Protein AF-A0A5N8WPB2-F1 (afdb_monomer)

Mean predicted aligned error: 5.46 Å

Organism: NCBI:txid2596892

pLDDT: mean 86.88, std 12.48, range [36.97, 96.56]

InterPro domains:
  IPR005493 Ribonuclease E inhibitor RraA/RraA-like protein [PF03737] (43-125)
  IPR005493 Ribonuclease E inhibitor RraA/RraA-like protein [cd16841] (9-125)
  IPR036704 Ribonuclease E inhibitor RraA/RraA-like superfamily [SSF89562] (6-130)

Solvent-accessible surface area (backbone atoms only — not comparable to full-atom values): 7723 Å² total; per-residue (Å²): 132,84,76,81,54,74,55,60,66,61,49,42,72,73,47,45,92,75,46,45,59,37,72,55,78,59,50,78,37,24,53,31,64,60,28,48,46,69,39,77,35,68,72,64,73,71,50,35,44,73,55,51,50,49,38,34,76,71,68,42,49,56,48,82,38,102,42,49,26,33,55,56,77,62,26,43,75,36,81,21,20,31,31,19,64,46,74,41,90,72,78,77,80,88,77,82,68,67,56,66,68,45,75,46,74,60,39,93,33,73,51,44,57,49,23,32,38,32,36,38,90,90,39,41,37,43,43,57,53,85,67,71,82,121

Radius of gyration: 14.39 Å; Cα contacts (8 Å, |Δi|>4): 279; chains: 1; bounding box: 32×27×43 Å

Foldseek 3Di:
DDDFDDDPVVVCVVQPPNKAFFQDAWDKLALDQKFKDFDKDKDDDQDELVVLQVCVVVVHQADAEAAAHEPSVNRHHRNHTYIYPYHDNDDDDPPVDMDIQCWDDHRNDIRHGQWMWIGHNVGIITDGNVVPPD

Nearest PDB structures (foldseek):
  1nxj-assembly1_A  TM=9.439E-01  e=8.292E-14  Mycobacterium tuberculosis
  3c8o-assembly1_B  TM=9.451E-01  e=8.925E-13  Pseudomonas aeruginosa
  2pcn-assembly1_A  TM=9.626E-01  e=1.696E-12  Geobacillus kaustophilus HTA426
  1j3l-assembly1_A  TM=8.886E-01  e=2.338E-12  Thermus thermophilus
  1vi4-assembly1_A  TM=8.815E-01  e=1.102E-10  Vibrio cholerae

Secondary structure (DSSP, 8-state):
-PPPPPPHHHHHHHHGGGSEEE----EE-SSBS-EEEE---BS-----HHHHHHHHHTT--EEEEEEEES-HHHHTTSSSEEEEEEE--SPPP------BSS-EEETTEEE-TTPEEEE-SS-EEEE-GGG---

Structure (mmCIF, N/CA/C/O backbone):
data_AF-A0A5N8WPB2-F1
#
_entry.id   AF-A0A5N8WPB2-F1
#
loop_
_atom_site.group_PDB
_atom_site.id
_atom_site.type_symbol
_atom_site.label_atom_id
_atom_site.label_alt_id
_atom_site.label_comp_id
_atom_site.label_asym_id
_atom_site.label_entity_id
_atom_site.label_seq_id
_atom_site.pdbx_PDB_ins_code
_atom_site.Cartn_x
_atom_site.Cartn_y
_atom_site.Cartn_z
_atom_site.occupancy
_atom_site.B_iso_or_equiv
_atom_site.auth_seq_id
_atom_site.auth_comp_id
_atom_site.auth_asym_id
_atom_site.auth_atom_id
_atom_site.pdbx_PDB_model_num
ATOM 1 N N . MET A 1 1 ? 15.426 2.329 14.140 1.00 36.97 1 MET A N 1
ATOM 2 C CA . MET A 1 1 ? 14.993 0.922 14.240 1.00 36.97 1 MET A CA 1
ATOM 3 C C . MET A 1 1 ? 13.512 0.921 13.918 1.00 36.97 1 MET A C 1
ATOM 5 O O . MET A 1 1 ? 12.768 1.528 14.673 1.00 36.97 1 MET A O 1
ATOM 9 N N . HIS A 1 2 ? 13.108 0.416 12.749 1.00 48.53 2 HIS A N 1
ATOM 10 C CA . HIS A 1 2 ? 11.683 0.280 12.431 1.00 48.53 2 HIS A CA 1
ATOM 11 C C . HIS A 1 2 ? 11.161 -0.880 13.280 1.00 48.53 2 HIS A C 1
ATOM 13 O O . HIS A 1 2 ? 11.721 -1.973 13.201 1.00 48.53 2 HIS A O 1
ATOM 19 N N . ALA A 1 3 ? 10.178 -0.626 14.143 1.00 59.81 3 ALA A N 1
ATOM 20 C CA . ALA A 1 3 ? 9.470 -1.700 14.824 1.00 59.81 3 ALA A CA 1
ATOM 21 C C . ALA A 1 3 ? 8.876 -2.629 13.758 1.00 59.81 3 ALA A C 1
ATOM 23 O O . ALA A 1 3 ? 8.383 -2.149 12.735 1.00 59.81 3 ALA A O 1
ATOM 24 N N . THR A 1 4 ? 8.976 -3.940 13.968 1.00 72.69 4 THR A N 1
ATOM 25 C CA . THR A 1 4 ? 8.324 -4.910 13.087 1.00 72.69 4 THR A CA 1
ATOM 26 C C . THR A 1 4 ? 6.825 -4.592 13.059 1.00 72.69 4 THR A C 1
ATOM 28 O O . THR A 1 4 ? 6.237 -4.456 14.135 1.00 72.69 4 THR A O 1
ATOM 31 N N . PRO A 1 5 ? 6.212 -4.428 11.875 1.00 81.69 5 PRO A N 1
ATOM 32 C CA . PRO A 1 5 ? 4.776 -4.205 11.772 1.00 81.69 5 PRO A CA 1
ATOM 33 C C . PRO A 1 5 ? 4.018 -5.355 12.433 1.00 81.69 5 PRO A C 1
ATOM 35 O O . PRO A 1 5 ? 4.424 -6.510 12.304 1.00 81.69 5 PRO A O 1
ATOM 38 N N . LEU A 1 6 ? 2.915 -5.044 13.117 1.00 88.31 6 LEU A N 1
ATOM 39 C CA . LEU A 1 6 ? 1.992 -6.081 13.572 1.00 88.31 6 LEU A CA 1
ATOM 40 C C . LEU A 1 6 ? 1.396 -6.805 12.351 1.00 88.31 6 LEU A C 1
ATOM 42 O O . LEU A 1 6 ? 0.986 -6.105 11.412 1.00 88.31 6 LEU A O 1
ATOM 46 N N . PRO A 1 7 ? 1.353 -8.153 12.356 1.00 92.94 7 PRO A N 1
ATOM 47 C CA . PRO A 1 7 ? 0.692 -8.942 11.322 1.00 92.94 7 PRO A CA 1
ATOM 48 C C . PRO A 1 7 ? -0.769 -8.534 11.134 1.00 92.94 7 PRO A C 1
ATOM 50 O O . PRO A 1 7 ? -1.468 -8.202 12.095 1.00 92.94 7 PRO A O 1
ATOM 53 N N . THR A 1 8 ? -1.249 -8.578 9.895 1.00 93.75 8 THR A N 1
ATOM 54 C CA . THR A 1 8 ? -2.634 -8.213 9.572 1.00 93.75 8 THR A CA 1
ATOM 55 C C . THR A 1 8 ? -3.638 -9.175 10.208 1.00 93.75 8 THR A C 1
ATOM 57 O O . THR A 1 8 ? -4.703 -8.730 10.633 1.00 93.75 8 THR A O 1
ATOM 60 N N . ALA A 1 9 ? -3.283 -10.457 10.351 1.00 93.25 9 ALA A N 1
ATOM 61 C CA . ALA A 1 9 ? -4.088 -11.456 11.052 1.00 93.25 9 ALA A CA 1
ATOM 62 C C . ALA A 1 9 ? -4.269 -11.126 12.546 1.00 93.25 9 ALA A C 1
ATOM 64 O O . ALA A 1 9 ? -5.395 -11.133 13.035 1.00 93.25 9 ALA A O 1
ATOM 65 N N . ASP A 1 10 ? -3.196 -10.737 13.244 1.00 93.81 10 ASP A N 1
ATOM 66 C CA . ASP A 1 10 ? -3.267 -10.346 14.660 1.00 93.81 10 ASP A CA 1
ATOM 67 C C . ASP A 1 10 ? -4.159 -9.107 14.848 1.00 93.81 10 ASP A C 1
ATOM 69 O O . ASP A 1 10 ? -4.942 -9.021 15.794 1.00 93.81 10 ASP A O 1
ATOM 73 N N . LEU A 1 11 ? -4.090 -8.152 13.912 1.00 92.81 11 LEU A N 1
ATOM 74 C CA . LEU A 1 11 ? -4.983 -6.991 13.903 1.00 92.81 11 LEU A CA 1
ATOM 75 C C . LEU A 1 11 ? -6.439 -7.388 13.636 1.00 92.81 11 LEU A C 1
ATOM 77 O O . LEU A 1 11 ? -7.347 -6.796 14.218 1.00 92.81 11 LEU A O 1
ATOM 81 N N . ALA A 1 12 ? -6.686 -8.362 12.761 1.00 93.31 12 ALA A N 1
ATOM 82 C CA . ALA A 1 12 ? -8.035 -8.861 12.508 1.00 93.31 12 ALA A CA 1
ATOM 83 C C . ALA A 1 12 ? -8.630 -9.517 13.762 1.00 93.31 12 ALA A C 1
ATOM 85 O O . ALA A 1 12 ? -9.780 -9.234 14.101 1.00 93.31 12 ALA A O 1
ATOM 86 N N . ASP A 1 13 ? -7.833 -10.301 14.486 1.00 94.12 13 ASP A N 1
ATOM 87 C CA . ASP A 1 13 ? -8.234 -10.914 15.754 1.00 94.12 13 ASP A CA 1
ATOM 88 C C . ASP A 1 13 ? -8.490 -9.865 16.853 1.00 94.12 13 ASP A C 1
ATOM 90 O O . ASP A 1 13 ? -9.438 -9.999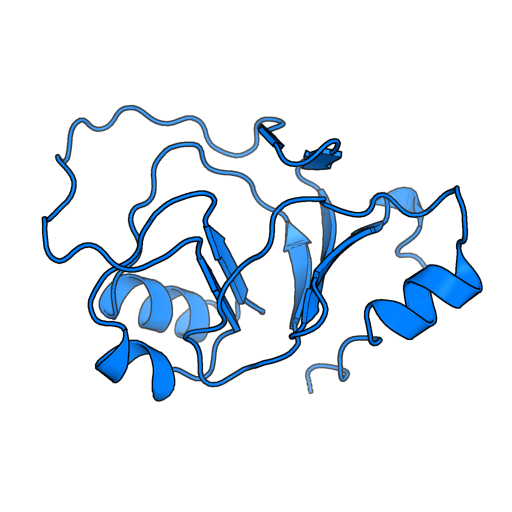 17.630 1.00 94.12 13 ASP A O 1
ATOM 94 N N . GLU A 1 14 ? -7.679 -8.803 16.921 1.00 93.31 14 GLU A N 1
ATOM 95 C CA . GLU A 1 14 ? -7.816 -7.742 17.928 1.00 93.31 14 GLU A CA 1
ATOM 96 C C . GLU A 1 14 ? -9.028 -6.828 17.677 1.00 93.31 14 GLU A C 1
ATOM 98 O O . GLU A 1 14 ? -9.770 -6.502 18.608 1.00 93.31 14 GLU A O 1
ATOM 103 N N . TYR A 1 15 ? -9.232 -6.388 16.433 1.00 92.00 15 TYR A N 1
ATOM 104 C CA . TYR A 1 15 ? -10.213 -5.348 16.099 1.00 92.00 15 TYR A CA 1
ATOM 105 C C . TYR A 1 15 ? -11.540 -5.899 15.554 1.00 92.00 15 TYR A C 1
ATOM 107 O O . TYR A 1 15 ? -12.551 -5.186 15.594 1.00 92.00 15 TYR A O 1
ATOM 115 N N . GLY A 1 16 ? -11.569 -7.143 15.067 1.00 92.38 16 GLY A N 1
ATOM 116 C CA . GLY A 1 16 ? -12.758 -7.779 14.496 1.00 92.38 16 GLY A CA 1
ATOM 117 C C . GLY A 1 16 ? -13.437 -6.906 13.436 1.00 92.38 16 GLY A C 1
ATOM 118 O O . GLY A 1 16 ? -12.780 -6.316 12.580 1.00 92.38 16 GLY A O 1
ATOM 119 N N . ASP A 1 17 ? -14.759 -6.749 13.541 1.00 89.69 17 ASP A N 1
ATOM 120 C CA . ASP A 1 17 ? -15.592 -5.991 12.589 1.00 89.69 17 ASP A CA 1
ATOM 121 C C . ASP A 1 17 ? -15.246 -4.492 12.481 1.00 89.69 17 ASP A C 1
ATOM 123 O O . ASP A 1 17 ? -15.700 -3.809 11.562 1.00 89.69 17 ASP A O 1
ATOM 127 N N . GLN A 1 18 ? -14.472 -3.946 13.425 1.00 89.94 18 GLN A N 1
ATOM 128 C CA . GLN A 1 18 ? -14.031 -2.549 13.378 1.00 89.94 18 GLN A CA 1
ATOM 129 C C . GLN A 1 18 ? -12.822 -2.353 12.454 1.00 89.94 18 GLN A C 1
ATOM 131 O O . GLN A 1 18 ? -12.525 -1.215 12.070 1.00 89.94 18 GLN A O 1
ATOM 136 N N . LEU A 1 19 ? -12.117 -3.432 12.101 1.00 93.88 19 LEU A N 1
ATOM 137 C CA . LEU A 1 19 ? -10.980 -3.364 11.200 1.00 93.88 19 LEU A CA 1
ATOM 138 C C . LEU A 1 19 ? -11.457 -3.138 9.767 1.00 93.88 19 LEU A C 1
ATOM 140 O O . LEU A 1 19 ? -12.256 -3.894 9.219 1.00 93.88 19 LEU A O 1
ATOM 144 N N . ARG A 1 20 ? -10.910 -2.112 9.116 1.00 95.69 20 ARG A N 1
ATOM 145 C CA . ARG A 1 20 ? -11.125 -1.917 7.682 1.00 95.69 20 ARG A CA 1
ATOM 146 C C . ARG A 1 20 ? -10.175 -2.831 6.918 1.00 95.69 20 ARG A C 1
ATOM 148 O O . ARG A 1 20 ? -8.991 -2.519 6.804 1.00 95.69 20 ARG A O 1
ATOM 155 N N . VAL A 1 21 ? -10.699 -3.932 6.394 1.00 96.06 21 VAL A N 1
ATOM 156 C CA . VAL A 1 21 ? -9.953 -4.899 5.580 1.00 96.06 21 VAL A CA 1
ATOM 157 C C . VAL A 1 21 ? -10.190 -4.611 4.103 1.00 96.06 21 VAL A C 1
ATOM 159 O O . VAL A 1 21 ? -11.330 -4.473 3.672 1.00 96.06 21 VAL A O 1
ATOM 162 N N . CYS A 1 22 ? -9.115 -4.485 3.328 1.00 96.19 22 CYS A N 1
ATOM 163 C CA . CYS A 1 22 ? -9.205 -4.313 1.885 1.00 96.19 22 CYS A CA 1
ATOM 164 C C . CYS A 1 22 ? -9.433 -5.669 1.207 1.00 96.19 22 CYS A C 1
ATOM 166 O O . CYS A 1 22 ? -8.595 -6.561 1.311 1.00 96.19 22 CYS A O 1
ATOM 168 N N . ASP A 1 23 ? -10.509 -5.795 0.432 1.00 94.94 23 ASP A N 1
ATOM 169 C CA . ASP A 1 23 ? -10.847 -7.040 -0.280 1.00 94.94 23 ASP A CA 1
ATOM 170 C C . ASP A 1 23 ? -9.910 -7.334 -1.466 1.00 94.94 23 ASP A C 1
ATOM 172 O O . ASP A 1 23 ? -9.897 -8.434 -2.029 1.00 94.94 23 ASP A O 1
ATOM 176 N N . VAL A 1 24 ? -9.138 -6.334 -1.898 1.00 94.50 24 VAL A N 1
ATOM 177 C CA . VAL A 1 24 ? -8.238 -6.465 -3.042 1.00 94.50 24 VAL A CA 1
ATOM 178 C C . VAL A 1 24 ? -6.978 -7.213 -2.637 1.00 94.50 24 VAL A C 1
ATOM 180 O O . VAL A 1 24 ? -6.242 -6.797 -1.748 1.00 94.50 24 VAL A O 1
ATOM 183 N N . GLN A 1 25 ? -6.697 -8.278 -3.380 1.00 93.50 25 GLN A N 1
ATOM 184 C CA . GLN A 1 25 ? -5.491 -9.076 -3.220 1.00 93.50 25 GLN A CA 1
ATOM 185 C C . GLN A 1 25 ? -4.331 -8.443 -3.989 1.00 93.50 25 GLN A C 1
ATOM 187 O O . GLN A 1 25 ? -4.445 -8.147 -5.183 1.00 93.50 25 GLN A O 1
ATOM 192 N N . PHE A 1 26 ? -3.201 -8.259 -3.311 1.00 95.25 26 PHE A N 1
ATOM 193 C CA . PHE A 1 26 ? -1.989 -7.700 -3.897 1.00 95.25 26 PHE A CA 1
ATOM 194 C C . PHE A 1 26 ? -0.864 -8.728 -3.911 1.00 95.25 26 PHE A C 1
ATOM 196 O O . PHE A 1 26 ? -0.700 -9.522 -2.994 1.00 95.25 26 PHE A O 1
ATOM 203 N N . THR A 1 27 ? -0.035 -8.676 -4.948 1.00 95.19 27 THR A N 1
ATOM 204 C CA . THR A 1 27 ? 1.217 -9.433 -5.004 1.00 95.19 27 THR A CA 1
ATOM 205 C C . THR A 1 27 ? 2.353 -8.579 -4.455 1.00 95.19 27 THR A C 1
ATOM 207 O O . THR A 1 27 ? 2.488 -7.411 -4.824 1.00 95.19 27 THR A O 1
AT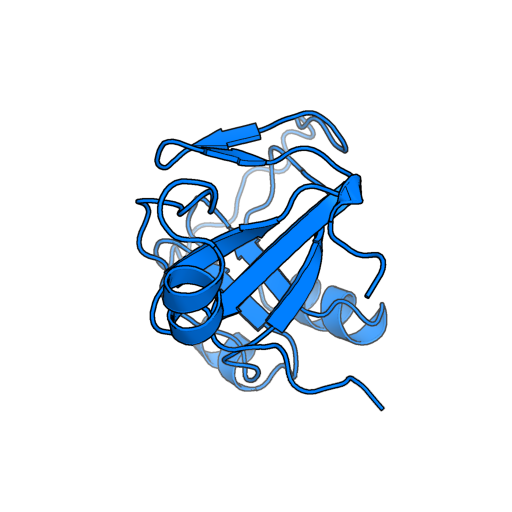OM 210 N N . SER A 1 28 ? 3.183 -9.167 -3.592 1.00 94.69 28 SER A N 1
ATOM 211 C CA . SER A 1 28 ? 4.370 -8.517 -3.036 1.00 94.69 28 SER A CA 1
ATOM 212 C C . SER A 1 28 ? 5.573 -8.642 -3.984 1.00 94.69 28 SER A C 1
ATOM 214 O O . SER A 1 28 ? 5.949 -9.741 -4.400 1.00 94.69 28 SER A O 1
ATOM 216 N N . TYR A 1 29 ? 6.196 -7.508 -4.304 1.00 93.94 29 TYR A N 1
ATOM 217 C CA . TYR A 1 29 ? 7.317 -7.388 -5.245 1.00 93.94 29 TYR A CA 1
ATOM 218 C C . TYR A 1 29 ? 8.598 -6.822 -4.623 1.00 93.94 29 TYR A C 1
ATOM 220 O O . TYR A 1 29 ? 9.656 -6.965 -5.223 1.00 93.94 29 TYR A O 1
ATOM 228 N N . GLY A 1 30 ? 8.513 -6.162 -3.465 1.00 91.94 30 GLY A N 1
ATOM 229 C CA . GLY A 1 30 ? 9.667 -5.595 -2.760 1.00 91.94 30 GLY A CA 1
ATOM 230 C C . GLY A 1 30 ? 10.386 -6.613 -1.870 1.00 91.94 30 GLY A C 1
ATOM 231 O O . GLY A 1 30 ? 9.847 -7.684 -1.585 1.00 91.94 30 GLY A O 1
ATOM 232 N N . ALA A 1 31 ? 11.584 -6.270 -1.384 1.00 92.81 31 ALA A N 1
ATOM 233 C CA . ALA A 1 31 ? 12.312 -7.120 -0.434 1.00 92.81 31 ALA A CA 1
ATOM 234 C C . ALA A 1 31 ? 11.668 -7.134 0.966 1.00 92.81 31 ALA A C 1
ATOM 236 O O . ALA A 1 31 ? 11.880 -8.065 1.742 1.00 92.81 31 ALA A O 1
ATOM 237 N N . VAL A 1 32 ? 10.883 -6.105 1.302 1.00 94.19 32 VAL A N 1
ATOM 238 C CA . VAL A 1 32 ? 10.121 -6.034 2.554 1.00 94.19 32 VAL A CA 1
ATOM 239 C C . VAL A 1 32 ? 8.731 -6.620 2.315 1.00 94.19 32 VAL A C 1
ATOM 241 O O . VAL A 1 32 ? 7.967 -6.111 1.494 1.00 94.19 32 VAL A O 1
ATOM 244 N N . ARG A 1 33 ? 8.414 -7.709 3.026 1.00 93.62 33 ARG A N 1
ATOM 245 C CA . ARG A 1 33 ? 7.143 -8.439 2.883 1.00 93.62 33 ARG A CA 1
ATOM 246 C C . ARG A 1 33 ? 6.026 -7.914 3.772 1.00 93.62 33 ARG A C 1
ATOM 248 O O . ARG A 1 33 ? 4.881 -8.006 3.364 1.00 93.62 33 ARG A O 1
ATOM 255 N N . SER A 1 34 ? 6.369 -7.330 4.918 1.00 94.31 34 SER A N 1
ATOM 256 C CA . SER A 1 34 ? 5.427 -6.719 5.854 1.00 94.31 34 SER A CA 1
ATOM 257 C C . SER A 1 34 ? 5.853 -5.286 6.156 1.00 94.31 34 SER A C 1
ATOM 259 O O . SER A 1 34 ? 7.033 -5.033 6.417 1.00 94.31 34 SER A O 1
ATOM 261 N N . PHE A 1 35 ? 4.918 -4.343 6.089 1.00 94.88 35 PHE A N 1
ATOM 262 C CA . PHE A 1 35 ? 5.163 -2.927 6.347 1.00 94.88 35 PHE A CA 1
ATOM 263 C C . PHE A 1 35 ? 3.910 -2.235 6.885 1.00 94.88 35 PHE A C 1
ATOM 265 O O . PHE A 1 35 ? 2.782 -2.604 6.562 1.00 94.88 35 PHE A O 1
ATOM 272 N N . SER A 1 36 ? 4.111 -1.191 7.687 1.00 94.38 36 SER A N 1
ATOM 273 C CA . SER A 1 36 ? 3.022 -0.335 8.141 1.00 94.38 36 SER A CA 1
ATOM 274 C C . SER A 1 36 ? 3.443 1.121 8.284 1.00 94.38 36 SER A C 1
ATOM 276 O O . SER A 1 36 ? 4.631 1.439 8.378 1.00 94.38 36 SER A O 1
ATOM 278 N N . GLY A 1 37 ? 2.463 2.021 8.272 1.00 92.19 37 GLY A N 1
ATOM 279 C CA . GLY A 1 37 ? 2.694 3.439 8.517 1.00 92.19 37 GLY A CA 1
ATOM 280 C C . GLY A 1 37 ? 1.546 4.343 8.072 1.00 92.19 37 GLY A C 1
ATOM 281 O O . GLY A 1 37 ? 0.590 3.878 7.444 1.00 92.19 37 GLY A O 1
ATOM 282 N N . PRO A 1 38 ? 1.638 5.649 8.386 1.00 92.62 38 PRO A N 1
ATOM 283 C CA . PRO A 1 38 ? 0.663 6.631 7.941 1.00 92.62 38 PRO A CA 1
ATOM 284 C C . PRO A 1 38 ? 0.685 6.744 6.417 1.00 92.62 38 PRO A C 1
ATOM 286 O O . PRO A 1 38 ? 1.747 6.897 5.805 1.00 92.62 38 PRO A O 1
ATOM 289 N N . ILE A 1 39 ? -0.489 6.700 5.796 1.00 92.12 39 ILE A N 1
ATOM 290 C CA . ILE A 1 39 ? -0.591 6.737 4.341 1.00 92.12 39 ILE A CA 1
ATOM 291 C C . ILE A 1 39 ? -0.653 8.152 3.787 1.00 92.12 39 ILE A C 1
ATOM 293 O O . ILE A 1 39 ? -1.251 9.065 4.364 1.00 92.12 39 ILE A O 1
ATOM 297 N N . ARG A 1 40 ? -0.092 8.285 2.587 1.00 90.38 40 ARG A N 1
ATOM 298 C CA . ARG A 1 40 ? -0.384 9.357 1.636 1.00 90.38 40 ARG A CA 1
ATOM 299 C C . ARG A 1 40 ? -1.001 8.729 0.400 1.00 90.38 40 ARG A C 1
ATOM 301 O O . ARG A 1 40 ? -0.600 7.639 -0.006 1.00 90.38 40 ARG A O 1
ATOM 308 N N . THR A 1 41 ? -1.971 9.401 -0.196 1.00 86.88 41 THR A N 1
ATOM 309 C CA . THR A 1 41 ? -2.702 8.878 -1.352 1.00 86.88 41 THR A CA 1
ATOM 310 C C . THR A 1 41 ? -2.285 9.600 -2.629 1.00 86.88 41 THR A C 1
ATOM 312 O O . THR A 1 41 ? -1.915 10.773 -2.616 1.00 86.88 41 THR A O 1
ATOM 315 N N . GLY A 1 42 ? -2.345 8.892 -3.755 1.00 83.12 42 GLY A N 1
ATOM 316 C CA . GLY A 1 42 ? -2.051 9.443 -5.073 1.00 83.12 42 GLY A CA 1
ATOM 317 C C . GLY A 1 42 ? -2.806 8.685 -6.161 1.00 83.12 42 GLY A C 1
ATOM 318 O O . GLY A 1 42 ? -2.851 7.457 -6.134 1.00 83.12 42 GLY A O 1
ATOM 319 N N . ARG A 1 43 ? -3.405 9.394 -7.125 1.00 67.06 43 ARG A N 1
ATOM 320 C CA . ARG A 1 43 ? -4.272 8.786 -8.160 1.00 67.06 43 ARG A CA 1
ATOM 321 C C . ARG A 1 43 ? -3.596 8.410 -9.479 1.00 67.06 43 ARG A C 1
ATOM 323 O O . ARG A 1 43 ? -4.267 7.937 -10.390 1.00 67.06 43 ARG A O 1
ATOM 330 N N . THR A 1 44 ? -2.281 8.557 -9.594 1.00 62.59 44 THR A N 1
ATOM 331 C CA . THR A 1 44 ? -1.553 8.263 -10.839 1.00 62.59 44 THR A CA 1
ATOM 332 C C . THR A 1 44 ? -0.100 7.903 -10.581 1.00 62.59 44 THR A C 1
ATOM 334 O O . THR A 1 44 ? 0.799 8.739 -10.679 1.00 62.59 44 THR A O 1
ATOM 337 N N . ALA A 1 45 ? 0.151 6.634 -10.290 1.00 59.38 45 ALA A N 1
ATOM 338 C CA . ALA A 1 45 ? 1.503 6.106 -10.286 1.00 59.38 45 ALA A CA 1
ATOM 339 C C . ALA A 1 45 ? 1.497 4.693 -10.874 1.00 59.38 45 ALA A C 1
ATOM 341 O O . ALA A 1 45 ? 0.913 3.781 -10.301 1.00 59.38 45 ALA A O 1
ATOM 342 N N . LEU A 1 46 ? 2.164 4.515 -12.019 1.00 66.38 46 LEU A N 1
ATOM 343 C CA . LEU A 1 46 ? 2.798 3.229 -12.303 1.00 66.38 46 LEU A CA 1
ATOM 344 C C . LEU A 1 46 ? 4.198 3.321 -11.701 1.00 66.38 46 LEU A C 1
ATOM 346 O O . LEU A 1 46 ? 4.969 4.216 -12.061 1.00 66.38 46 LEU A O 1
ATOM 350 N N . LEU A 1 47 ? 4.496 2.437 -10.757 1.00 75.38 47 LEU A N 1
ATOM 351 C CA . LEU A 1 47 ? 5.785 2.374 -10.081 1.00 75.38 47 LEU A CA 1
ATOM 352 C C . LEU A 1 47 ? 6.731 1.452 -10.859 1.00 75.38 47 LEU A C 1
ATOM 354 O O . LEU A 1 47 ? 6.326 0.415 -11.383 1.00 75.38 47 LEU A O 1
ATOM 358 N N . GLY A 1 48 ? 7.994 1.850 -10.937 1.00 76.50 48 GLY A N 1
ATOM 359 C CA . GLY A 1 48 ? 9.100 1.000 -11.371 1.00 76.50 48 GLY A CA 1
ATOM 360 C C . GLY A 1 48 ? 10.241 1.080 -10.362 1.00 76.50 48 GLY A C 1
ATOM 361 O O . GLY A 1 48 ? 10.131 1.791 -9.358 1.00 76.50 48 GLY A O 1
ATOM 362 N N . ASP A 1 49 ? 11.335 0.396 -10.667 1.00 79.94 49 ASP A N 1
ATOM 363 C CA . ASP A 1 49 ? 12.577 0.335 -9.885 1.00 79.94 49 ASP A CA 1
ATOM 364 C C . ASP A 1 49 ? 13.030 1.681 -9.286 1.00 79.94 49 ASP A C 1
ATOM 366 O O . ASP A 1 49 ? 13.113 1.818 -8.068 1.00 79.94 49 ASP A O 1
ATOM 370 N N . LEU A 1 50 ? 13.205 2.719 -10.106 1.00 84.88 50 LEU A N 1
ATOM 371 C CA . LEU A 1 50 ? 13.704 4.029 -9.674 1.00 84.88 50 LEU A CA 1
ATOM 372 C C . LEU A 1 50 ? 12.799 4.700 -8.630 1.00 84.88 50 LEU A C 1
ATOM 374 O O . LEU A 1 50 ? 13.264 5.444 -7.768 1.00 84.88 50 LEU A O 1
ATOM 378 N N . MET A 1 51 ? 11.485 4.485 -8.723 1.00 85.94 51 MET A N 1
ATOM 379 C CA . MET A 1 51 ? 10.544 5.050 -7.756 1.00 85.94 51 MET A CA 1
ATOM 380 C C . MET A 1 51 ? 10.568 4.267 -6.443 1.00 85.94 51 MET A C 1
ATOM 382 O O . MET A 1 51 ? 10.455 4.884 -5.387 1.00 85.94 51 MET A O 1
ATOM 386 N N . ALA A 1 52 ? 10.775 2.947 -6.493 1.00 87.81 52 ALA A N 1
ATOM 387 C CA . ALA A 1 52 ? 10.986 2.142 -5.293 1.00 87.81 52 ALA A CA 1
ATOM 388 C C . ALA A 1 52 ? 12.283 2.524 -4.575 1.00 87.81 52 ALA A C 1
ATOM 390 O O . ALA A 1 52 ? 12.281 2.702 -3.360 1.00 87.81 52 ALA A O 1
ATOM 391 N N . GLU A 1 53 ? 13.377 2.713 -5.314 1.00 88.62 53 GLU A N 1
ATOM 392 C CA . GLU A 1 53 ? 14.651 3.168 -4.747 1.00 88.62 53 GLU A CA 1
ATOM 393 C C . GLU A 1 53 ? 14.503 4.527 -4.065 1.00 88.62 53 GLU A C 1
ATOM 395 O O . GLU A 1 53 ? 14.942 4.704 -2.934 1.00 88.62 53 GLU A O 1
ATOM 400 N N . ARG A 1 54 ? 13.795 5.469 -4.697 1.00 90.00 54 ARG A N 1
ATOM 401 C CA . ARG A 1 54 ? 13.491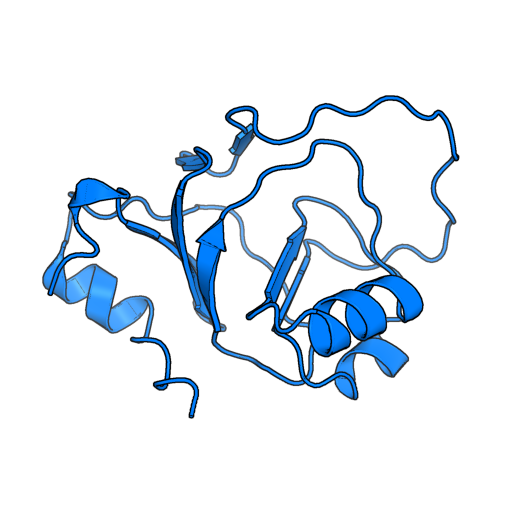 6.763 -4.074 1.00 90.00 54 ARG A CA 1
ATOM 402 C C . ARG A 1 54 ? 12.604 6.632 -2.844 1.00 90.00 54 ARG A C 1
ATOM 404 O O . ARG A 1 54 ? 12.805 7.367 -1.885 1.00 90.00 54 ARG A O 1
ATOM 411 N N . ALA A 1 55 ? 11.616 5.740 -2.860 1.00 90.19 55 ALA A N 1
ATOM 412 C CA . ALA A 1 55 ? 10.777 5.486 -1.692 1.00 90.19 55 ALA A CA 1
ATOM 413 C C . ALA A 1 55 ? 11.626 4.962 -0.521 1.00 90.19 55 ALA A C 1
ATOM 415 O O . ALA A 1 55 ? 11.531 5.498 0.583 1.00 90.19 55 ALA A O 1
ATOM 416 N N . ARG A 1 56 ? 12.527 4.005 -0.785 1.00 92.50 56 ARG A N 1
ATOM 417 C CA . ARG A 1 56 ? 13.523 3.522 0.183 1.00 92.50 56 ARG A CA 1
ATOM 418 C C . ARG A 1 56 ? 14.384 4.667 0.717 1.00 92.50 56 ARG A C 1
ATOM 420 O O . ARG A 1 56 ? 14.499 4.820 1.928 1.00 92.50 56 ARG A O 1
ATOM 427 N N . ASP A 1 57 ? 14.975 5.467 -0.167 1.00 92.75 57 ASP A N 1
ATOM 428 C CA . ASP A 1 57 ? 15.899 6.545 0.213 1.00 92.75 57 ASP A CA 1
ATOM 429 C C . ASP A 1 57 ? 15.197 7.645 1.028 1.00 92.75 57 ASP A C 1
ATOM 431 O O . ASP A 1 57 ? 15.801 8.255 1.907 1.00 92.75 57 ASP A O 1
ATOM 435 N N . ASN A 1 58 ? 13.898 7.846 0.792 1.00 92.00 58 ASN A N 1
ATOM 436 C CA . ASN A 1 58 ? 13.042 8.739 1.573 1.00 92.00 58 ASN A CA 1
ATOM 437 C C . ASN A 1 58 ? 12.508 8.105 2.874 1.00 92.00 58 ASN A C 1
ATOM 439 O O . ASN A 1 58 ? 11.705 8.731 3.565 1.00 92.00 58 ASN A O 1
ATOM 443 N N . GLY A 1 59 ? 12.904 6.873 3.204 1.00 91.44 59 GLY A N 1
ATOM 444 C CA . GLY A 1 59 ? 12.510 6.186 4.434 1.00 91.44 59 GLY A CA 1
ATOM 445 C C . GLY A 1 59 ? 11.057 5.708 4.465 1.00 91.44 59 GLY A C 1
ATOM 446 O O . GLY A 1 59 ? 10.491 5.569 5.548 1.00 91.44 59 GLY A O 1
ATOM 447 N N . TRP A 1 60 ? 10.431 5.482 3.308 1.00 93.88 60 TRP A N 1
ATOM 448 C CA . TRP A 1 60 ? 9.065 4.961 3.247 1.00 93.88 60 TRP A CA 1
ATOM 449 C C . TRP A 1 60 ? 9.038 3.495 3.681 1.00 93.88 60 TRP A C 1
ATOM 451 O O . TRP A 1 60 ? 9.904 2.714 3.292 1.00 93.88 60 TRP A O 1
ATOM 461 N N . ALA A 1 61 ? 8.010 3.107 4.438 1.00 93.69 61 ALA A N 1
ATOM 462 C CA . ALA A 1 61 ? 7.810 1.713 4.832 1.00 93.69 61 ALA A CA 1
ATOM 463 C C . ALA A 1 61 ? 7.421 0.834 3.626 1.00 93.69 61 ALA A C 1
ATOM 465 O O . ALA A 1 61 ? 7.943 -0.268 3.450 1.00 93.69 61 ALA A O 1
ATOM 466 N N . GLY A 1 62 ? 6.552 1.348 2.750 1.00 93.50 62 GLY A N 1
ATOM 467 C CA . GLY A 1 62 ? 6.155 0.659 1.530 1.00 93.50 62 GLY A CA 1
ATOM 468 C C . GLY A 1 62 ? 5.203 1.452 0.640 1.00 93.50 62 GLY A C 1
ATOM 469 O O . GLY A 1 62 ? 4.844 2.592 0.938 1.00 93.50 62 GLY A O 1
ATOM 470 N N . VAL A 1 63 ? 4.811 0.837 -0.476 1.00 93.94 63 VAL A N 1
ATOM 471 C CA . VAL A 1 63 ? 3.880 1.376 -1.471 1.00 93.94 63 VAL A CA 1
ATOM 472 C C . VAL A 1 63 ? 2.881 0.291 -1.875 1.00 93.94 63 VAL A C 1
ATOM 474 O O . VAL A 1 63 ? 3.280 -0.783 -2.324 1.00 93.94 63 VAL A O 1
ATOM 477 N N . VAL A 1 64 ? 1.586 0.601 -1.777 1.00 94.00 64 VAL A N 1
ATOM 478 C CA . VAL A 1 64 ? 0.490 -0.221 -2.314 1.00 94.00 64 VAL A CA 1
ATOM 479 C C . VAL A 1 64 ? -0.052 0.439 -3.579 1.00 94.00 64 VAL A C 1
ATOM 481 O O . VAL A 1 64 ? -0.341 1.635 -3.596 1.00 94.00 64 VAL A O 1
ATOM 484 N N . ILE A 1 65 ? -0.181 -0.337 -4.652 1.00 92.69 65 ILE A N 1
ATOM 485 C CA . ILE A 1 65 ? -0.554 0.144 -5.981 1.00 92.69 65 ILE A CA 1
ATOM 486 C C . ILE A 1 65 ? -1.788 -0.615 -6.446 1.00 92.69 65 ILE A C 1
ATOM 488 O O . ILE A 1 65 ? -1.714 -1.780 -6.838 1.00 92.69 65 ILE A O 1
ATOM 492 N N . HIS A 1 66 ? -2.924 0.075 -6.492 1.00 92.69 66 HIS A N 1
ATOM 493 C CA . HIS A 1 66 ? -4.127 -0.427 -7.150 1.00 92.69 66 HIS A CA 1
ATOM 494 C C . HIS A 1 66 ? -3.988 -0.318 -8.681 1.00 92.69 66 HIS A C 1
ATOM 496 O O . HIS A 1 66 ? -4.599 0.521 -9.344 1.00 92.69 66 HIS A O 1
ATOM 502 N N . GLY A 1 67 ? -3.091 -1.132 -9.233 1.00 89.94 67 GLY A N 1
ATOM 503 C CA . GLY A 1 67 ? -2.680 -1.133 -10.630 1.00 89.94 67 GLY A CA 1
ATOM 504 C C . GLY A 1 67 ? -1.491 -2.062 -10.865 1.00 89.94 67 GLY A C 1
ATOM 505 O O . GLY A 1 67 ? -1.104 -2.833 -9.988 1.00 89.94 67 GLY A O 1
ATOM 506 N N . ALA A 1 68 ? -0.912 -1.989 -12.062 1.00 89.12 68 ALA A N 1
ATOM 507 C CA . ALA A 1 68 ? 0.282 -2.752 -12.410 1.00 89.12 68 ALA A CA 1
ATOM 508 C C . ALA A 1 68 ? 1.565 -1.950 -12.145 1.00 89.12 68 ALA A C 1
ATOM 510 O O . ALA A 1 68 ? 1.572 -0.722 -12.225 1.00 89.12 68 ALA A O 1
ATOM 511 N N . LEU A 1 69 ? 2.666 -2.650 -11.894 1.00 89.12 69 LEU A N 1
ATOM 512 C CA . LEU A 1 69 ? 4.011 -2.072 -11.841 1.00 89.12 69 LEU A CA 1
ATOM 513 C C . LEU A 1 69 ? 4.915 -2.652 -12.933 1.00 89.12 69 LEU A C 1
ATOM 515 O O . LEU A 1 69 ? 4.505 -3.525 -13.700 1.00 89.12 69 LEU A O 1
ATOM 519 N N . ARG A 1 70 ? 6.160 -2.188 -13.008 1.00 87.56 70 ARG A N 1
ATOM 520 C CA . ARG A 1 70 ? 7.183 -2.742 -13.907 1.00 87.56 70 ARG A CA 1
ATOM 521 C C . ARG A 1 70 ? 8.482 -3.042 -13.164 1.00 87.56 70 ARG A C 1
ATOM 523 O O . ARG A 1 70 ? 8.644 -2.636 -12.020 1.00 87.56 70 ARG A O 1
ATOM 530 N N . ASP A 1 71 ? 9.399 -3.731 -13.842 1.00 88.94 71 ASP A N 1
ATOM 531 C CA . ASP A 1 71 ? 10.734 -4.062 -13.325 1.00 88.94 71 ASP A CA 1
ATOM 532 C C . ASP A 1 71 ? 10.687 -4.926 -12.047 1.00 88.94 71 ASP A C 1
ATOM 534 O O . ASP A 1 71 ? 11.536 -4.822 -11.169 1.00 88.94 71 ASP A O 1
ATOM 538 N N . ALA A 1 72 ? 9.696 -5.825 -11.958 1.00 89.12 72 ALA A N 1
ATOM 539 C CA . ALA A 1 72 ? 9.440 -6.673 -10.788 1.00 89.12 72 ALA A CA 1
ATOM 540 C C . ALA A 1 72 ? 10.669 -7.447 -10.281 1.00 89.12 72 ALA A C 1
ATOM 542 O O . ALA A 1 72 ? 10.844 -7.594 -9.077 1.00 89.12 72 ALA A O 1
ATOM 543 N N . VAL A 1 73 ? 11.539 -7.907 -11.187 1.00 90.31 73 VAL A N 1
ATOM 544 C CA . VAL A 1 73 ? 12.781 -8.606 -10.814 1.00 90.31 73 VAL A CA 1
ATOM 545 C C . VAL A 1 73 ? 13.745 -7.677 -10.073 1.00 90.31 73 VAL A C 1
ATOM 547 O O . VAL A 1 73 ? 14.340 -8.086 -9.083 1.00 90.31 73 VAL A O 1
ATOM 550 N N . ALA A 1 74 ? 13.883 -6.427 -10.521 1.00 89.94 74 ALA A N 1
ATOM 551 C CA . ALA A 1 74 ? 14.735 -5.445 -9.856 1.00 89.94 74 ALA A CA 1
ATOM 552 C C . ALA A 1 74 ? 14.143 -5.023 -8.502 1.00 89.94 74 ALA A C 1
ATOM 554 O O . ALA A 1 74 ? 14.874 -4.892 -7.521 1.00 89.94 74 ALA A O 1
ATOM 555 N N . LEU A 1 75 ? 12.814 -4.885 -8.425 1.00 90.31 75 LEU A N 1
ATOM 556 C CA . LEU A 1 75 ? 12.103 -4.514 -7.197 1.00 90.31 75 LEU A CA 1
ATOM 557 C C . LEU A 1 75 ? 12.332 -5.493 -6.042 1.00 90.31 75 LEU A C 1
ATOM 559 O O . LEU A 1 75 ? 12.419 -5.053 -4.896 1.00 90.31 75 LEU A O 1
ATOM 563 N N . ALA A 1 76 ? 12.517 -6.782 -6.335 1.00 90.88 76 ALA A N 1
ATOM 564 C CA . ALA A 1 76 ? 12.762 -7.805 -5.320 1.00 90.88 76 ALA A CA 1
ATOM 565 C C . ALA A 1 76 ? 14.042 -7.560 -4.498 1.00 90.88 76 ALA A C 1
ATOM 567 O O . ALA A 1 76 ? 14.162 -8.078 -3.391 1.00 90.88 76 ALA A O 1
ATOM 568 N N . GLY A 1 77 ? 14.991 -6.770 -5.017 1.00 90.56 77 GLY A N 1
ATOM 569 C CA . GLY A 1 77 ? 16.213 -6.376 -4.310 1.00 90.56 77 GLY A CA 1
ATOM 570 C C . GLY A 1 77 ? 16.111 -5.052 -3.544 1.00 90.56 77 GLY A C 1
ATOM 571 O O . GLY A 1 77 ? 17.050 -4.684 -2.839 1.00 90.56 77 GLY A O 1
ATOM 572 N N . VAL A 1 78 ? 15.006 -4.312 -3.672 1.00 91.38 78 VAL A N 1
ATOM 573 C CA . VAL A 1 78 ? 14.842 -3.003 -3.030 1.00 91.38 78 VAL A CA 1
ATOM 574 C C . VAL A 1 78 ? 14.239 -3.191 -1.641 1.00 91.38 78 VAL A C 1
ATOM 576 O O . VAL A 1 78 ? 13.153 -3.748 -1.494 1.00 91.38 78 VAL A O 1
ATOM 579 N N . SER A 1 79 ? 14.931 -2.698 -0.612 1.00 93.38 79 SER A N 1
ATOM 580 C CA . SER A 1 79 ? 14.531 -2.777 0.800 1.00 93.38 79 SER A CA 1
ATOM 581 C C . SER A 1 79 ? 13.381 -1.820 1.156 1.00 93.38 79 SER A C 1
ATOM 583 O O . SER A 1 79 ? 13.532 -0.944 2.007 1.00 93.38 79 SER A O 1
ATOM 585 N N . VAL A 1 80 ? 12.249 -1.961 0.469 1.00 93.62 80 VAL A N 1
ATOM 586 C CA . VAL A 1 80 ? 10.992 -1.232 0.682 1.00 93.62 80 VAL A CA 1
ATOM 587 C C . VAL A 1 80 ? 9.821 -2.161 0.365 1.00 93.62 80 VAL A C 1
ATOM 589 O O . VAL A 1 80 ? 9.950 -3.052 -0.479 1.00 93.62 80 VAL A O 1
ATOM 592 N N . GLY A 1 81 ? 8.688 -1.984 1.045 1.00 94.44 81 GLY A N 1
ATOM 593 C CA . GLY A 1 81 ? 7.481 -2.746 0.742 1.00 94.44 81 GLY A CA 1
ATOM 594 C C . GLY A 1 81 ? 6.904 -2.320 -0.603 1.00 94.44 81 GLY A C 1
ATOM 595 O O . GLY A 1 81 ? 6.746 -1.128 -0.855 1.00 94.44 81 GLY A O 1
ATOM 596 N N . VAL A 1 82 ? 6.590 -3.265 -1.486 1.00 94.81 82 VAL A N 1
ATOM 597 C CA . VAL A 1 82 ? 5.906 -2.955 -2.752 1.00 94.81 82 VAL A CA 1
ATOM 598 C C . VAL A 1 82 ? 4.839 -3.999 -3.010 1.00 94.81 82 VAL A C 1
ATOM 600 O O . VAL A 1 82 ? 5.159 -5.176 -3.159 1.00 94.81 82 VAL A O 1
ATOM 603 N N . GLN A 1 83 ? 3.591 -3.558 -3.107 1.00 95.12 83 GLN A N 1
ATOM 604 C CA . GLN A 1 83 ? 2.438 -4.394 -3.411 1.00 95.12 83 GLN A CA 1
ATOM 605 C C . GLN A 1 83 ? 1.663 -3.831 -4.600 1.00 95.12 83 GLN A C 1
ATOM 607 O O . GLN A 1 83 ? 1.406 -2.630 -4.670 1.00 95.12 83 GLN A O 1
ATOM 612 N N . ALA A 1 84 ? 1.302 -4.691 -5.551 1.00 94.50 84 ALA A N 1
ATOM 613 C CA . ALA A 1 84 ? 0.559 -4.306 -6.750 1.00 94.50 84 ALA A CA 1
ATOM 614 C C . ALA A 1 84 ? -0.341 -5.440 -7.259 1.00 94.50 84 ALA A C 1
ATOM 616 O O . ALA A 1 84 ? -0.187 -6.589 -6.852 1.00 94.50 84 ALA A O 1
ATOM 617 N N . LEU A 1 85 ? -1.258 -5.132 -8.180 1.00 93.50 85 LEU A N 1
ATOM 618 C CA . LEU A 1 85 ? -2.175 -6.121 -8.775 1.00 93.50 85 LEU A CA 1
ATOM 619 C C . LEU A 1 85 ? -1.504 -7.023 -9.816 1.00 93.50 85 LEU A C 1
ATOM 621 O O . LEU A 1 85 ? -2.076 -8.017 -10.250 1.00 93.50 85 LEU A O 1
ATOM 625 N N . GLY A 1 86 ? -0.317 -6.645 -10.283 1.00 91.94 86 GLY A N 1
ATOM 626 C CA . GLY A 1 86 ? 0.372 -7.364 -11.338 1.00 91.94 86 GLY A CA 1
ATOM 627 C C . GLY A 1 86 ? 1.521 -6.568 -11.932 1.00 91.94 86 GLY A C 1
ATOM 628 O O . GLY A 1 86 ? 1.900 -5.498 -11.448 1.00 91.94 86 GLY A O 1
ATOM 629 N N . THR A 1 87 ? 2.043 -7.076 -13.046 1.00 91.06 87 THR A N 1
ATOM 630 C CA . THR A 1 87 ? 3.110 -6.417 -13.801 1.00 91.06 87 THR A CA 1
ATOM 631 C C . THR A 1 87 ? 2.633 -6.033 -15.199 1.00 91.06 87 THR A C 1
ATOM 633 O O . THR A 1 87 ? 1.815 -6.722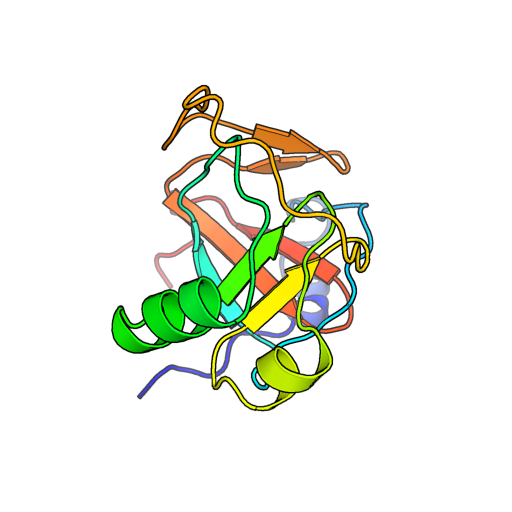 -15.807 1.00 91.06 87 THR A O 1
ATOM 636 N N . ASN A 1 88 ? 3.126 -4.912 -15.721 1.00 88.56 88 ASN A N 1
ATOM 637 C CA . ASN A 1 88 ? 2.899 -4.485 -17.095 1.00 88.56 88 ASN A CA 1
ATOM 638 C C . ASN A 1 88 ? 4.187 -3.852 -17.643 1.00 88.56 88 ASN A C 1
ATOM 640 O O . ASN A 1 88 ? 4.647 -2.850 -17.095 1.00 88.56 88 ASN A O 1
ATOM 644 N N . PRO A 1 89 ? 4.770 -4.382 -18.734 1.00 84.12 89 PRO A N 1
ATOM 645 C CA . PRO A 1 89 ? 6.009 -3.842 -19.291 1.00 84.12 89 PRO A CA 1
ATOM 646 C C . PRO A 1 89 ? 5.823 -2.470 -19.961 1.00 84.12 89 PRO A C 1
ATOM 648 O O . PRO A 1 89 ? 6.804 -1.771 -20.222 1.00 84.12 89 PRO A O 1
ATOM 651 N N . ARG A 1 90 ? 4.585 -2.060 -20.277 1.00 81.38 90 ARG A N 1
ATOM 652 C CA . ARG A 1 90 ? 4.323 -0.764 -20.914 1.00 81.38 90 ARG A CA 1
ATOM 653 C C . ARG A 1 90 ? 4.555 0.377 -19.929 1.00 81.38 90 ARG A C 1
ATOM 655 O O . ARG A 1 90 ? 4.045 0.384 -18.813 1.00 81.38 90 ARG A O 1
ATOM 662 N N . LYS A 1 91 ? 5.265 1.404 -20.394 1.00 69.50 91 LYS A N 1
ATOM 663 C CA . LYS A 1 91 ? 5.417 2.666 -19.667 1.00 69.50 91 LYS A CA 1
ATOM 664 C C . LYS A 1 91 ? 4.072 3.398 -19.597 1.00 69.50 91 LYS A C 1
ATOM 666 O O . LYS A 1 91 ? 3.364 3.469 -20.600 1.00 69.50 91 LYS A O 1
ATOM 671 N N . SER A 1 92 ? 3.758 4.003 -18.453 1.00 66.88 92 SER A N 1
ATOM 672 C CA . SER A 1 92 ? 2.655 4.966 -18.363 1.00 66.88 92 SER A CA 1
ATOM 673 C C . SER A 1 92 ? 2.921 6.183 -19.242 1.00 66.88 92 SER A C 1
ATOM 675 O O . SER A 1 92 ? 4.059 6.638 -19.405 1.00 66.88 92 SER A O 1
ATOM 677 N N . GLY A 1 93 ? 1.841 6.765 -19.759 1.00 64.31 93 GLY A N 1
ATOM 678 C CA . GLY A 1 93 ? 1.886 8.132 -20.259 1.00 64.31 93 GLY A CA 1
ATOM 679 C C . GLY A 1 93 ? 2.243 9.105 -19.131 1.00 64.31 93 GLY A C 1
ATOM 680 O O . GLY A 1 93 ? 1.834 8.927 -17.986 1.00 64.31 93 GLY A O 1
ATOM 681 N N . LYS A 1 94 ? 2.995 10.160 -19.453 1.00 62.56 94 LYS A N 1
ATOM 682 C CA . LYS A 1 94 ? 3.259 11.286 -18.543 1.00 62.56 94 LYS A CA 1
ATOM 683 C C . LYS A 1 94 ? 2.204 12.371 -18.738 1.00 62.56 94 LYS A C 1
ATOM 685 O O . LYS A 1 94 ? 2.531 13.502 -19.075 1.00 62.56 94 LYS A O 1
ATOM 690 N N . ALA A 1 95 ? 0.936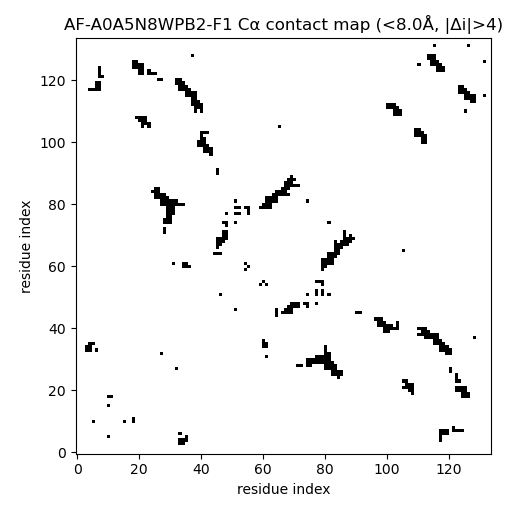 12.008 -18.596 1.00 63.00 95 ALA A N 1
ATOM 691 C CA . ALA A 1 95 ? -0.153 12.939 -18.862 1.00 63.00 95 ALA A CA 1
ATOM 692 C C . ALA A 1 95 ? -0.352 13.974 -17.733 1.00 63.00 95 ALA A C 1
ATOM 694 O O . ALA A 1 95 ? -1.169 14.873 -17.881 1.00 63.00 95 ALA A O 1
ATOM 695 N N . GLY A 1 96 ? 0.398 13.876 -16.624 1.00 61.28 96 GLY A N 1
ATOM 696 C CA . GLY A 1 96 ? 0.455 14.896 -15.566 1.00 61.28 96 GLY A CA 1
ATOM 697 C C . GLY A 1 96 ? -0.832 15.075 -14.758 1.00 61.28 96 GLY A C 1
ATOM 698 O O . GLY A 1 96 ? -0.851 15.872 -13.830 1.00 61.28 96 GLY A O 1
ATOM 699 N N . HIS A 1 97 ? -1.892 14.336 -15.087 1.00 69.75 97 HIS A N 1
ATOM 700 C CA . HIS A 1 97 ? -3.100 14.263 -14.279 1.00 69.75 97 HIS A CA 1
ATOM 701 C C . HIS A 1 97 ? -2.829 13.417 -13.037 1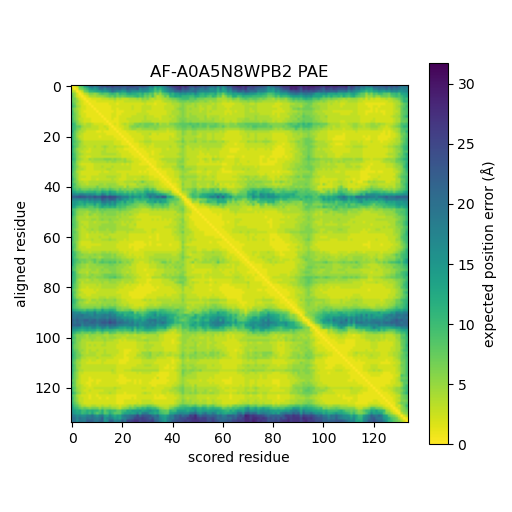.00 69.75 97 HIS A C 1
ATOM 703 O O . HIS A 1 97 ? -2.056 12.467 -13.109 1.00 69.75 97 HIS A O 1
ATOM 709 N N . GLY A 1 98 ? -3.469 13.756 -11.923 1.00 77.25 98 GLY A N 1
ATOM 710 C CA . GLY A 1 98 ? -3.324 13.060 -10.653 1.00 77.25 98 GLY A CA 1
ATOM 711 C C . GLY A 1 98 ? -3.702 13.966 -9.495 1.00 77.25 98 GLY A C 1
ATOM 712 O O . GLY A 1 98 ? -3.406 15.156 -9.510 1.00 77.25 98 GLY A O 1
ATOM 713 N N . GLU A 1 99 ? -4.354 13.393 -8.496 1.00 85.75 99 GLU A N 1
ATOM 714 C CA . GLU A 1 99 ? -4.622 14.052 -7.221 1.00 85.75 99 GLU A CA 1
ATOM 715 C C . GLU A 1 99 ? -3.753 13.382 -6.159 1.00 85.75 99 GLU A C 1
ATOM 717 O O . GLU A 1 99 ? -3.534 12.167 -6.222 1.00 85.75 99 GLU A O 1
ATOM 722 N N . VAL A 1 100 ? -3.245 14.175 -5.219 1.00 90.31 100 VAL A N 1
ATOM 723 C CA . VAL A 1 100 ? -2.450 13.722 -4.072 1.00 90.31 100 VAL A CA 1
ATOM 724 C C . VAL A 1 100 ? -3.152 14.128 -2.789 1.00 90.31 100 VAL A C 1
ATOM 726 O O . VAL A 1 100 ? -3.836 15.148 -2.769 1.00 90.31 100 VAL A O 1
ATOM 729 N N . ASP A 1 101 ? -2.985 13.331 -1.739 1.00 90.50 101 ASP A N 1
ATOM 730 C CA . ASP A 1 101 ? -3.570 13.582 -0.419 1.00 90.50 101 ASP A CA 1
ATOM 731 C C . ASP A 1 101 ? -5.103 13.790 -0.459 1.00 90.50 101 ASP A C 1
ATOM 733 O O . ASP A 1 101 ? -5.676 14.564 0.307 1.00 90.50 101 ASP A O 1
ATOM 737 N N . VAL A 1 102 ? -5.786 13.054 -1.345 1.00 91.19 102 VAL A N 1
ATOM 738 C CA . VAL A 1 102 ? -7.255 12.953 -1.415 1.00 91.19 102 VAL A CA 1
ATOM 739 C C . VAL A 1 102 ? -7.713 11.539 -1.050 1.00 91.19 102 VAL A C 1
ATOM 741 O O . VAL A 1 102 ? -7.008 10.584 -1.381 1.00 91.19 102 VAL A O 1
ATOM 744 N N . PRO A 1 103 ? -8.875 11.339 -0.405 1.00 92.75 103 PRO A N 1
ATOM 745 C CA . PRO A 1 103 ? -9.385 9.996 -0.150 1.00 92.75 103 PRO A CA 1
ATOM 746 C C . PRO A 1 103 ? -9.505 9.163 -1.435 1.00 92.75 103 PRO A C 1
ATOM 748 O O . PRO A 1 103 ? -10.002 9.638 -2.459 1.00 92.75 103 PRO A O 1
ATOM 751 N N . VAL A 1 104 ? -9.055 7.911 -1.381 1.00 92.75 104 VAL A N 1
ATOM 752 C CA . VAL A 1 104 ? -9.152 6.952 -2.492 1.00 92.75 104 VAL A CA 1
ATOM 753 C C . VAL A 1 104 ? -9.910 5.726 -2.007 1.00 92.75 104 VAL A C 1
ATOM 755 O O . VAL A 1 104 ? -9.625 5.227 -0.927 1.00 92.75 104 VAL A O 1
ATOM 758 N N . SER A 1 105 ? -10.852 5.219 -2.802 1.00 93.62 105 SER A N 1
ATOM 759 C CA . SER A 1 105 ? -11.667 4.060 -2.425 1.00 93.62 105 SER A CA 1
ATOM 760 C C . SER A 1 105 ? -11.514 2.924 -3.432 1.00 93.62 105 SER A C 1
ATOM 762 O O . SER A 1 105 ? -11.709 3.127 -4.633 1.00 93.62 105 SER A O 1
ATOM 764 N N . PHE A 1 106 ? -11.163 1.739 -2.937 1.00 94.31 106 PHE A N 1
ATOM 765 C CA . PHE A 1 106 ? -11.133 0.466 -3.664 1.00 94.31 106 PHE A CA 1
ATOM 766 C C . PHE A 1 106 ? -11.162 -0.692 -2.658 1.00 94.31 106 PHE A C 1
ATOM 768 O O . PHE A 1 106 ? -10.843 -0.496 -1.490 1.00 94.31 106 PHE A O 1
ATOM 775 N N . GLY A 1 107 ? -11.553 -1.893 -3.100 1.00 92.56 107 GLY A N 1
ATOM 776 C CA . GLY A 1 107 ? -11.561 -3.086 -2.241 1.00 92.56 107 GLY A CA 1
ATOM 777 C C . GLY A 1 107 ? -12.421 -2.955 -0.989 1.00 92.56 107 GLY A C 1
ATOM 778 O O . GLY A 1 107 ? -11.964 -3.306 0.087 1.00 92.56 107 GLY A O 1
ATOM 779 N N . GLY A 1 108 ? -13.606 -2.352 -1.114 1.00 94.19 108 GLY A N 1
ATOM 780 C CA . GLY A 1 108 ? -14.530 -2.176 0.012 1.00 94.19 108 GLY A CA 1
ATOM 781 C C . GLY A 1 108 ? -14.123 -1.104 1.030 1.00 94.19 108 GLY A C 1
ATOM 782 O O . GLY A 1 108 ? -14.924 -0.764 1.897 1.00 94.19 108 GLY A O 1
ATOM 783 N N . VAL A 1 109 ? -12.933 -0.505 0.907 1.00 95.12 109 VAL A N 1
ATOM 784 C CA . VAL A 1 109 ? -12.392 0.448 1.885 1.00 95.12 109 VAL A CA 1
ATOM 785 C C . VAL A 1 109 ? -12.077 1.810 1.271 1.00 95.12 109 VAL A C 1
ATOM 787 O O . VAL A 1 109 ? -11.812 1.954 0.076 1.00 95.12 109 VAL A O 1
ATOM 790 N N . THR A 1 110 ? -12.090 2.834 2.124 1.00 95.00 110 THR A N 1
ATOM 791 C CA . THR A 1 110 ? -11.609 4.179 1.793 1.00 95.00 110 THR A CA 1
ATOM 792 C C . THR A 1 110 ? -10.304 4.436 2.531 1.00 95.00 110 THR A C 1
ATOM 794 O O . THR A 1 110 ? -10.274 4.435 3.762 1.00 95.00 110 THR A O 1
ATOM 797 N N . PHE A 1 111 ? -9.253 4.680 1.758 1.00 94.44 111 PHE A N 1
ATOM 798 C CA . PHE A 1 111 ? -7.925 5.093 2.181 1.00 94.44 111 PHE A CA 1
ATOM 799 C C . PHE A 1 111 ? -7.923 6.614 2.332 1.00 94.44 111 PHE A C 1
ATOM 801 O O . PHE A 1 111 ? -7.942 7.333 1.327 1.00 94.44 111 PHE A O 1
ATOM 808 N N . ALA A 1 112 ? -7.927 7.113 3.568 1.00 93.94 112 ALA A N 1
ATOM 809 C CA . ALA A 1 112 ? -7.811 8.540 3.842 1.00 93.94 112 ALA A CA 1
ATOM 810 C C . ALA A 1 112 ? -6.369 8.892 4.254 1.00 93.94 112 ALA A C 1
ATOM 812 O O . ALA A 1 112 ? -5.756 8.147 5.019 1.00 93.94 112 ALA A O 1
ATOM 813 N N . PRO A 1 113 ? -5.806 10.020 3.783 1.00 93.50 113 PRO A N 1
ATOM 814 C CA . PRO A 1 113 ? -4.497 10.476 4.244 1.00 93.50 113 PRO A CA 1
ATOM 815 C C . PRO A 1 113 ? -4.422 10.547 5.774 1.00 93.50 113 PRO A C 1
ATOM 817 O O . PRO A 1 113 ? -5.320 11.088 6.418 1.00 93.50 113 PRO A O 1
ATOM 820 N N . GLY A 1 114 ? -3.343 10.012 6.347 1.00 91.19 114 GLY A N 1
ATOM 821 C CA . GLY A 1 114 ? -3.142 9.938 7.798 1.00 91.19 114 GLY A CA 1
ATOM 822 C C . GLY A 1 114 ? -3.681 8.673 8.472 1.00 91.19 114 GLY A C 1
ATOM 823 O O . GLY A 1 114 ? -3.266 8.395 9.595 1.00 91.19 114 GLY A O 1
ATOM 824 N N . ASP A 1 115 ? -4.526 7.878 7.805 1.00 94.44 115 ASP A N 1
ATOM 825 C CA . ASP A 1 115 ? -4.822 6.514 8.257 1.00 94.44 115 ASP A CA 1
ATOM 826 C C . ASP A 1 115 ? -3.537 5.680 8.320 1.00 94.44 115 ASP A C 1
ATOM 828 O O . ASP A 1 115 ? -2.591 5.914 7.561 1.00 94.44 115 ASP A O 1
ATOM 832 N N . VAL A 1 116 ? -3.504 4.686 9.204 1.00 94.19 116 VAL A N 1
ATOM 833 C CA . VAL A 1 116 ? -2.378 3.757 9.299 1.00 94.19 116 VAL A CA 1
ATOM 834 C C . VAL A 1 116 ? -2.705 2.513 8.495 1.00 94.19 116 VAL A C 1
ATOM 836 O O . VAL A 1 116 ? -3.652 1.791 8.803 1.00 94.19 116 VAL A O 1
ATOM 839 N N . LEU A 1 117 ? -1.913 2.266 7.459 1.00 9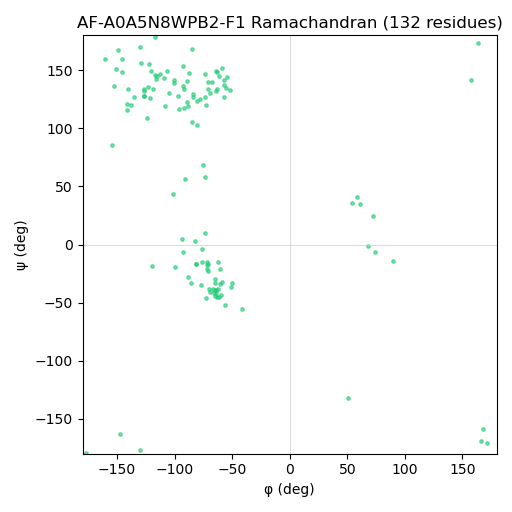5.00 117 LEU A N 1
ATOM 840 C CA . LEU A 1 117 ? -1.993 1.052 6.660 1.00 95.00 117 LEU A CA 1
ATOM 841 C C . LEU A 1 117 ? -1.037 0.018 7.219 1.00 95.00 117 LEU A C 1
ATOM 843 O O . LEU A 1 117 ? 0.110 0.342 7.521 1.00 95.00 117 LEU A O 1
ATOM 847 N N . HIS A 1 118 ? -1.517 -1.212 7.311 1.00 95.75 118 HIS A N 1
ATOM 848 C CA . HIS A 1 118 ? -0.719 -2.402 7.555 1.00 95.75 118 HIS A CA 1
ATOM 849 C C . HIS A 1 118 ? -0.877 -3.325 6.356 1.00 95.75 118 HIS A C 1
ATOM 851 O O . HIS A 1 118 ? -1.987 -3.523 5.860 1.00 95.75 118 HIS A O 1
ATOM 857 N N . ALA A 1 119 ? 0.242 -3.842 5.874 1.00 96.19 119 ALA A N 1
ATOM 858 C CA . ALA A 1 119 ? 0.296 -4.697 4.709 1.00 96.19 119 ALA A CA 1
ATOM 859 C C . ALA A 1 119 ? 1.297 -5.822 4.930 1.00 96.19 119 ALA A C 1
ATOM 861 O O . ALA A 1 119 ? 2.429 -5.574 5.351 1.00 96.19 119 ALA A O 1
ATOM 862 N N . ASP A 1 120 ? 0.890 -7.036 4.595 1.00 95.25 120 ASP A N 1
ATOM 863 C CA . ASP A 1 120 ? 1.733 -8.224 4.542 1.00 95.25 120 ASP A CA 1
ATOM 864 C C . ASP A 1 120 ? 1.251 -9.178 3.435 1.00 95.25 120 ASP A C 1
ATOM 866 O O . ASP A 1 120 ? 0.564 -8.760 2.501 1.00 95.25 120 ASP A O 1
ATOM 870 N N . GLU A 1 121 ? 1.677 -10.441 3.473 1.00 92.25 121 GLU A N 1
ATOM 871 C CA . GLU A 1 121 ? 1.314 -11.444 2.466 1.00 92.25 121 GLU A CA 1
ATOM 872 C C . GLU A 1 121 ? -0.149 -11.904 2.560 1.00 92.25 121 GLU A C 1
ATOM 874 O O . GLU A 1 121 ? -0.659 -12.429 1.570 1.00 92.25 121 GLU A O 1
ATOM 879 N N . ASP A 1 122 ? -0.825 -11.664 3.688 1.00 93.69 122 ASP A N 1
ATOM 880 C CA . ASP A 1 122 ? -2.228 -12.037 3.891 1.00 93.69 122 ASP A CA 1
ATOM 881 C C . ASP A 1 122 ? -3.181 -10.955 3.367 1.00 93.69 122 ASP A C 1
ATOM 883 O O . ASP A 1 122 ? -4.259 -11.261 2.851 1.00 93.69 122 ASP A O 1
ATOM 887 N N . GLY A 1 123 ? -2.788 -9.680 3.447 1.00 93.88 123 GLY A N 1
ATOM 888 C CA . GLY A 1 123 ? -3.587 -8.608 2.870 1.00 93.88 123 GLY A CA 1
ATOM 889 C C . GLY A 1 123 ? -3.189 -7.200 3.284 1.00 93.88 123 GLY A C 1
ATOM 890 O O . GLY A 1 123 ? -2.061 -6.920 3.688 1.00 93.88 123 GLY A O 1
ATOM 891 N N . VAL A 1 124 ? -4.149 -6.285 3.132 1.00 96.56 124 VAL A N 1
ATOM 892 C CA . VAL A 1 124 ? -4.015 -4.872 3.496 1.00 96.56 124 VAL A CA 1
ATOM 893 C C . VAL A 1 124 ? -5.161 -4.487 4.419 1.00 96.56 124 VAL A C 1
ATOM 895 O O . VAL A 1 124 ? -6.330 -4.662 4.072 1.00 96.56 124 VAL A O 1
ATOM 898 N N . VAL A 1 125 ? -4.829 -3.903 5.566 1.00 96.19 125 VAL A N 1
ATOM 899 C CA . VAL A 1 125 ? -5.804 -3.413 6.546 1.00 96.19 125 VAL A CA 1
ATOM 900 C C . VAL A 1 125 ? -5.502 -1.969 6.938 1.00 96.19 125 VAL A C 1
ATOM 902 O O . VAL A 1 125 ? -4.374 -1.487 6.803 1.00 96.19 125 VAL A O 1
ATOM 905 N N . LEU A 1 126 ? -6.528 -1.257 7.401 1.00 95.31 126 LEU A N 1
ATOM 906 C CA . LEU A 1 126 ? -6.453 0.151 7.774 1.00 95.31 126 LEU A CA 1
ATOM 907 C C . LEU A 1 126 ? -6.967 0.379 9.192 1.00 95.31 126 LEU A C 1
ATOM 909 O O . LEU A 1 126 ? -8.124 0.093 9.509 1.00 95.31 126 LEU A O 1
ATOM 913 N N . LEU A 1 127 ? -6.146 1.047 9.992 1.00 93.62 127 LEU A N 1
ATOM 914 C CA . LEU A 1 127 ? -6.545 1.644 11.257 1.00 93.62 127 LEU A CA 1
ATOM 915 C C . LEU A 1 127 ? -6.760 3.152 11.068 1.00 93.62 127 LEU A C 1
ATOM 917 O O . LEU A 1 127 ? -6.029 3.796 10.310 1.00 93.62 127 LEU A O 1
ATOM 921 N N . PRO A 1 128 ? -7.779 3.748 11.707 1.00 89.38 128 PRO A N 1
ATOM 922 C CA . PRO A 1 128 ? -7.978 5.189 11.648 1.00 89.38 128 PRO A CA 1
ATOM 923 C C . PRO A 1 128 ? -6.807 5.923 12.311 1.00 89.38 128 PRO A C 1
ATOM 925 O O . PRO A 1 128 ? -6.244 5.440 13.294 1.00 89.38 128 PRO A O 1
ATOM 928 N N . ALA A 1 129 ? -6.488 7.127 11.830 1.00 80.69 129 ALA A N 1
ATOM 929 C CA . ALA A 1 129 ? -5.421 7.964 12.395 1.00 80.69 129 ALA A CA 1
ATOM 930 C C . ALA A 1 129 ? -5.522 8.135 13.930 1.00 80.69 129 ALA A C 1
ATOM 932 O O . ALA A 1 129 ? -4.514 8.202 14.631 1.00 80.69 129 ALA A O 1
ATOM 933 N N . SER A 1 130 ? -6.747 8.157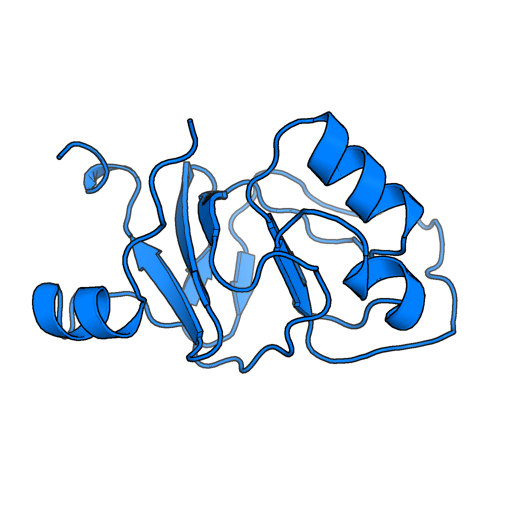 14.467 1.00 75.75 130 SER A N 1
ATOM 934 C CA . SER A 1 130 ? -7.025 8.277 15.903 1.00 75.75 130 SER A CA 1
ATOM 935 C C . SER A 1 130 ? -6.690 7.028 16.724 1.00 75.75 130 SER A C 1
ATOM 937 O O . SER A 1 130 ? -6.521 7.140 17.935 1.00 75.75 130 SER A O 1
ATOM 939 N N . ALA A 1 131 ? -6.602 5.848 16.105 1.00 66.38 131 ALA A N 1
ATOM 940 C CA . ALA A 1 131 ? -6.272 4.599 16.795 1.00 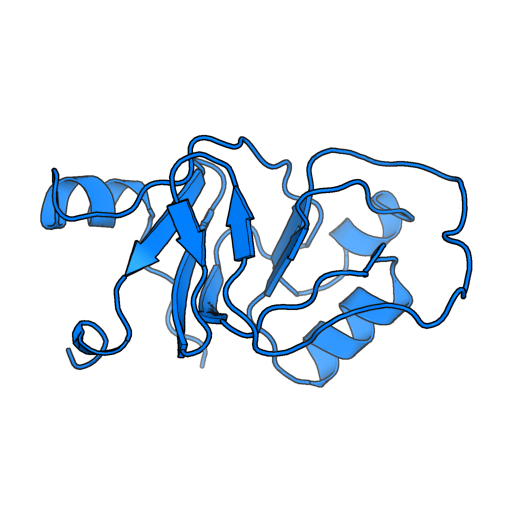66.38 131 ALA A CA 1
ATOM 941 C C . ALA A 1 131 ? -4.759 4.426 17.021 1.00 66.38 131 ALA A C 1
ATOM 943 O O . ALA A 1 131 ? -4.354 3.656 17.882 1.00 66.38 131 ALA A O 1
ATOM 944 N N . SER A 1 132 ? -3.919 5.190 16.314 1.00 51.62 132 SER A N 1
ATOM 945 C CA . SER A 1 132 ? -2.456 5.033 16.290 1.00 51.62 132 SER A CA 1
ATOM 946 C C . SER A 1 132 ? -1.710 5.495 17.562 1.00 51.62 132 SER A C 1
ATOM 948 O O . SER A 1 132 ? -0.485 5.595 17.534 1.00 51.62 132 SER A O 1
ATOM 950 N N . THR A 1 133 ? -2.391 5.816 18.669 1.00 43.06 133 THR A N 1
ATOM 951 C CA . THR A 1 133 ? -1.743 6.330 19.903 1.00 43.06 133 THR A CA 1
ATOM 952 C C . THR A 1 133 ? -1.583 5.261 20.995 1.00 43.06 133 THR A C 1
ATOM 954 O O . THR A 1 133 ? -1.838 5.530 22.166 1.00 43.06 133 THR A O 1
ATOM 957 N N . ARG A 1 134 ? -1.155 4.042 20.663 1.00 39.03 134 ARG A N 1
ATOM 958 C CA . ARG A 1 134 ? -0.715 3.082 21.688 1.00 39.03 134 ARG A CA 1
ATOM 959 C C . ARG A 1 134 ? 0.632 2.472 21.365 1.00 39.03 134 ARG A C 1
ATOM 961 O O . ARG A 1 134 ? 0.839 2.113 20.189 1.00 39.03 134 ARG A O 1
#

Sequence (134 aa):
MHATPLPTADLADEYGDQLRVCDVQFTSYGAVRSFSGPIRTGRTALLGDLMAERARDNGWAGVVIHGALRDAVALAGVSVGVQALGTNPRKSGKAGHGEVDVPVSFGGVTFAPGDVLHADEDGVVLLPASASTR